Protein AF-A0A4D7JGB8-F1 (afdb_monomer)

pLDDT: mean 78.51, std 11.45, range [48.38, 92.56]

Foldseek 3Di:
DLVVVLVVLLVVPVPPDPVSVVLVVVLVVLVVVLVVLVVCCVVVVRDPVSVVVSVVSVVVSVVSSVVSVVVSVVVVVVVVVVD

Structure (mmCIF, N/CA/C/O backbone):
data_AF-A0A4D7JGB8-F1
#
_entry.id   AF-A0A4D7JGB8-F1
#
loop_
_atom_site.group_PDB
_atom_site.id
_atom_site.type_symbol
_atom_site.label_atom_id
_atom_site.label_alt_id
_atom_site.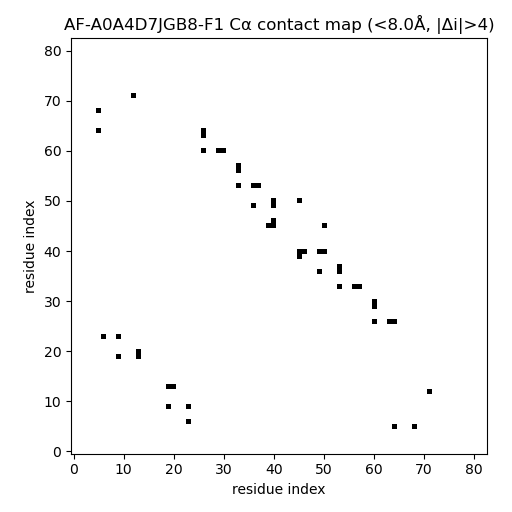label_comp_id
_atom_site.label_asym_id
_atom_site.label_entity_id
_atom_site.label_seq_id
_atom_site.pdbx_PDB_ins_code
_atom_site.Cartn_x
_atom_site.Cartn_y
_atom_site.Cartn_z
_atom_site.occupancy
_atom_site.B_iso_or_equiv
_atom_site.auth_seq_id
_atom_site.auth_comp_id
_atom_site.auth_asym_id
_atom_site.auth_atom_id
_atom_site.pdbx_PDB_model_num
ATOM 1 N N . MET A 1 1 ? 6.860 -0.773 7.770 1.00 62.69 1 MET A N 1
ATOM 2 C CA . MET A 1 1 ? 6.448 -0.126 9.040 1.00 62.69 1 MET A CA 1
ATOM 3 C C . MET A 1 1 ? 4.925 0.035 9.130 1.00 62.69 1 MET A C 1
ATOM 5 O O . MET A 1 1 ? 4.326 -0.608 9.981 1.00 62.69 1 MET A O 1
ATOM 9 N N . VAL A 1 2 ? 4.273 0.788 8.228 1.00 72.25 2 VAL A N 1
ATOM 10 C CA . VAL A 1 2 ? 2.806 1.028 8.258 1.00 72.25 2 VAL A CA 1
ATOM 11 C C . VAL A 1 2 ? 1.965 -0.239 8.056 1.00 72.25 2 VAL A C 1
ATOM 13 O O . VAL A 1 2 ? 1.014 -0.450 8.801 1.00 72.25 2 VAL A O 1
ATOM 16 N N . HIS A 1 3 ? 2.339 -1.133 7.133 1.00 75.06 3 HIS A N 1
ATOM 17 C CA . HIS A 1 3 ? 1.582 -2.374 6.899 1.00 75.06 3 HIS A CA 1
ATOM 18 C C . HIS A 1 3 ? 1.522 -3.278 8.139 1.00 75.06 3 HIS A C 1
ATOM 20 O O . HIS A 1 3 ? 0.460 -3.792 8.472 1.00 75.06 3 HIS A O 1
ATOM 26 N N . CYS A 1 4 ? 2.635 -3.405 8.871 1.00 76.00 4 CYS A N 1
ATOM 27 C CA . CYS A 1 4 ? 2.689 -4.171 10.117 1.00 76.00 4 CYS A CA 1
ATOM 28 C C . CYS A 1 4 ? 1.839 -3.522 11.217 1.00 76.00 4 CYS A C 1
ATOM 30 O O . CYS A 1 4 ? 1.165 -4.225 11.962 1.00 76.00 4 CYS A O 1
ATOM 32 N N . TYR A 1 5 ? 1.835 -2.188 11.301 1.00 78.56 5 TYR A N 1
ATOM 33 C CA . TYR A 1 5 ? 1.026 -1.451 12.272 1.00 78.56 5 TYR A CA 1
ATOM 34 C C . TYR A 1 5 ? -0.475 -1.590 11.992 1.00 78.56 5 TYR A C 1
ATOM 36 O O . TYR A 1 5 ? -1.238 -1.890 12.907 1.00 78.56 5 TYR A O 1
ATOM 44 N N . VAL A 1 6 ? -0.893 -1.453 10.727 1.00 71.56 6 VAL A N 1
ATOM 45 C CA . VAL A 1 6 ? -2.286 -1.669 10.305 1.00 71.56 6 VAL A CA 1
ATOM 46 C C . VAL A 1 6 ? -2.696 -3.117 10.551 1.00 71.56 6 VAL A C 1
ATOM 48 O O . VAL A 1 6 ? -3.755 -3.345 11.129 1.00 71.56 6 VAL A O 1
ATOM 51 N N . ALA A 1 7 ? -1.855 -4.091 10.192 1.00 73.88 7 ALA A N 1
ATOM 52 C CA . ALA A 1 7 ? -2.121 -5.500 10.468 1.00 73.88 7 ALA A CA 1
ATOM 53 C C . ALA A 1 7 ? -2.275 -5.755 11.974 1.00 73.88 7 ALA A C 1
ATOM 55 O O . ALA A 1 7 ? -3.229 -6.407 12.383 1.00 73.88 7 ALA A O 1
ATOM 56 N N . TRP A 1 8 ? -1.405 -5.186 12.812 1.00 79.25 8 TRP A N 1
ATOM 57 C CA . TRP A 1 8 ? -1.480 -5.324 14.267 1.00 79.25 8 TRP A CA 1
ATOM 58 C C . TRP A 1 8 ? -2.737 -4.675 14.863 1.00 79.25 8 TRP A C 1
ATOM 60 O O . TRP A 1 8 ? -3.442 -5.313 15.647 1.00 79.25 8 TRP A O 1
ATOM 70 N N . ILE A 1 9 ? -3.070 -3.447 14.449 1.00 71.69 9 ILE A N 1
ATOM 71 C CA . ILE A 1 9 ? -4.330 -2.781 14.811 1.00 71.69 9 ILE A CA 1
ATOM 72 C C . ILE A 1 9 ? -5.518 -3.651 14.404 1.00 71.69 9 ILE A C 1
ATOM 74 O O . ILE A 1 9 ? -6.448 -3.829 15.187 1.00 71.69 9 ILE A O 1
ATOM 78 N N . CYS A 1 10 ? -5.469 -4.251 13.216 1.00 65.25 10 CYS A N 1
ATOM 79 C CA . CYS A 1 10 ? -6.554 -5.082 12.731 1.00 65.25 10 CYS A CA 1
ATOM 80 C C . CYS A 1 10 ? -6.673 -6.402 13.499 1.00 65.25 10 CYS A C 1
ATOM 82 O O . CYS A 1 10 ? -7.776 -6.780 13.884 1.00 65.25 10 CYS A O 1
ATOM 84 N N . TYR A 1 11 ? -5.566 -7.073 13.803 1.00 69.62 11 TYR A N 1
ATOM 85 C CA . TYR A 1 11 ? -5.580 -8.262 14.657 1.00 69.62 11 TYR A CA 1
ATOM 86 C C . TYR A 1 11 ? -6.122 -7.954 16.058 1.00 69.62 11 TYR A C 1
ATOM 88 O O . TYR A 1 11 ? -6.851 -8.765 16.628 1.00 69.62 11 TYR A O 1
ATOM 96 N N . LYS A 1 12 ? -5.819 -6.769 16.600 1.00 70.06 12 LYS A N 1
ATOM 97 C CA . LYS A 1 12 ? -6.263 -6.356 17.936 1.00 70.06 12 LYS A CA 1
ATOM 98 C C . LYS A 1 12 ? -7.735 -5.926 17.981 1.00 70.06 12 LYS A C 1
ATOM 100 O O . LYS A 1 12 ? -8.424 -6.246 18.944 1.00 70.06 12 LYS A O 1
ATOM 105 N N . LEU A 1 13 ? -8.230 -5.230 16.954 1.00 64.44 13 LEU A N 1
ATOM 106 C CA . LEU A 1 13 ? -9.621 -4.749 16.866 1.00 64.44 13 LEU A CA 1
ATOM 107 C C . LEU A 1 13 ? -10.585 -5.723 16.166 1.00 64.44 13 LEU A C 1
ATOM 109 O O . LEU A 1 13 ? -11.803 -5.580 16.286 1.00 64.44 13 LEU A O 1
ATOM 113 N N . GLY A 1 14 ? -10.072 -6.746 15.478 1.00 58.22 14 GLY A N 1
ATOM 114 C CA . GLY A 1 14 ? -10.847 -7.750 14.742 1.00 58.22 14 GLY A CA 1
ATOM 115 C C . GLY A 1 14 ? -11.706 -8.680 15.605 1.00 58.22 14 GLY A C 1
ATOM 116 O O . GLY A 1 14 ? -12.373 -9.559 15.065 1.00 58.22 14 GLY A O 1
ATOM 117 N N . ARG A 1 15 ? -11.744 -8.498 16.930 1.00 56.72 15 ARG A N 1
ATOM 118 C CA . ARG A 1 15 ? -12.539 -9.338 17.838 1.00 56.72 15 ARG A CA 1
ATOM 119 C C . ARG A 1 15 ? -14.026 -8.953 17.929 1.00 56.72 15 ARG A C 1
ATOM 121 O O . ARG A 1 15 ? -14.786 -9.703 18.526 1.00 56.72 15 ARG A O 1
ATOM 128 N N . THR A 1 16 ? -14.456 -7.856 17.290 1.00 54.94 16 THR A N 1
ATOM 129 C CA . THR A 1 16 ? -15.804 -7.279 17.508 1.00 54.94 16 THR A CA 1
ATOM 130 C C . THR A 1 16 ? -16.713 -7.164 16.265 1.00 54.94 16 THR A C 1
ATOM 132 O O . THR A 1 16 ? -17.883 -6.829 16.413 1.00 54.94 16 THR A O 1
ATOM 135 N N . SER A 1 17 ? -16.289 -7.472 15.025 1.00 55.78 17 SER A N 1
ATOM 136 C CA . SER A 1 17 ? -17.247 -7.491 13.891 1.00 55.78 17 SER A CA 1
A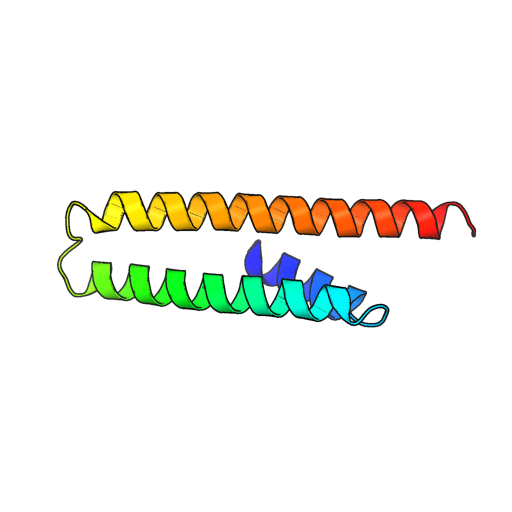TOM 137 C C . SER A 1 17 ? -16.744 -8.212 12.632 1.00 55.78 17 SER A C 1
ATOM 139 O O . SER A 1 17 ? -15.659 -7.916 12.133 1.00 55.78 17 SER A O 1
ATOM 141 N N . GLY A 1 18 ? -17.565 -9.093 12.046 1.00 62.84 18 GLY A N 1
ATOM 142 C CA . GLY A 1 18 ? -17.236 -9.840 10.819 1.00 62.84 18 GLY A CA 1
ATOM 143 C C . GLY A 1 18 ? -17.054 -8.978 9.560 1.00 62.84 18 GLY A C 1
ATOM 144 O O . GLY A 1 18 ? -16.407 -9.406 8.607 1.00 62.84 18 GLY A O 1
ATOM 145 N N . SER A 1 19 ? -17.558 -7.738 9.554 1.00 65.62 19 SER A N 1
ATOM 146 C CA . SER A 1 19 ? -17.358 -6.804 8.433 1.00 65.62 19 SER A CA 1
ATOM 147 C C . SER A 1 19 ? -15.912 -6.291 8.357 1.00 65.62 19 SER A C 1
ATOM 149 O O . SER A 1 19 ? -15.388 -6.038 7.278 1.00 65.62 19 SER A O 1
ATOM 151 N N . PHE A 1 20 ? -15.223 -6.208 9.499 1.00 67.19 20 PHE A N 1
ATOM 152 C CA . PHE A 1 20 ? -13.846 -5.721 9.577 1.00 67.19 20 PHE A CA 1
ATOM 153 C C . PHE A 1 20 ? -12.830 -6.716 8.992 1.00 67.19 20 PHE A C 1
ATOM 155 O O . PHE A 1 20 ? -11.888 -6.318 8.310 1.00 67.19 20 PHE A O 1
ATOM 162 N N . TRP A 1 21 ? -13.075 -8.016 9.175 1.00 69.88 21 TRP A N 1
ATOM 163 C CA . TRP A 1 21 ? -12.257 -9.077 8.583 1.00 69.88 21 TRP A CA 1
ATOM 164 C C . TRP A 1 21 ? -12.266 -9.044 7.053 1.00 69.88 21 TRP A C 1
ATOM 166 O O . TRP A 1 21 ? -11.222 -9.244 6.443 1.00 69.88 21 TRP A O 1
ATOM 176 N N . LYS A 1 22 ? -13.403 -8.705 6.428 1.00 77.06 22 LYS A N 1
ATOM 177 C CA . LYS A 1 22 ? -13.490 -8.554 4.965 1.00 77.06 22 LYS A CA 1
ATOM 178 C C . LYS A 1 22 ? -12.544 -7.467 4.449 1.00 77.06 22 LYS A C 1
ATOM 180 O O . LYS A 1 22 ? -11.801 -7.706 3.502 1.00 77.06 22 LYS A O 1
ATOM 185 N N . TRP A 1 23 ? -12.530 -6.301 5.096 1.00 73.19 23 TRP A N 1
ATOM 186 C CA . TRP A 1 23 ? -11.636 -5.198 4.728 1.00 73.19 23 TRP A CA 1
ATOM 187 C C . TRP A 1 23 ? -10.162 -5.544 4.945 1.00 73.19 23 TRP A C 1
ATOM 189 O O . TRP A 1 23 ? -9.331 -5.217 4.101 1.00 73.19 23 TRP A O 1
ATOM 199 N N . LEU A 1 24 ? -9.841 -6.269 6.020 1.00 75.38 24 LEU A N 1
ATOM 200 C CA . LEU A 1 24 ? -8.485 -6.760 6.270 1.00 75.38 24 LEU A CA 1
ATOM 201 C C . LEU A 1 24 ? -8.007 -7.719 5.170 1.00 75.38 24 LEU A C 1
ATOM 203 O O . LEU A 1 24 ? -6.894 -7.567 4.668 1.00 75.38 24 LEU A O 1
ATOM 207 N N . THR A 1 25 ? -8.845 -8.676 4.766 1.00 80.19 25 THR A N 1
ATOM 208 C CA . THR A 1 25 ? -8.514 -9.612 3.683 1.00 80.19 25 THR A CA 1
ATOM 209 C C . THR A 1 25 ? -8.289 -8.877 2.363 1.00 80.19 25 THR A C 1
ATOM 211 O O . THR A 1 25 ? -7.320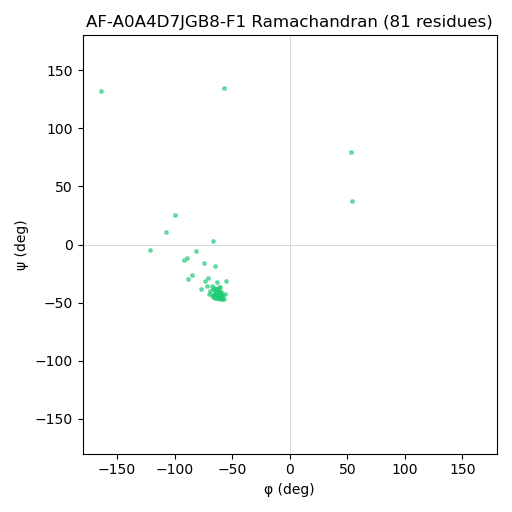 -9.174 1.670 1.00 80.19 25 THR A O 1
ATOM 214 N N . ILE A 1 26 ? -9.114 -7.874 2.043 1.00 82.12 26 ILE A N 1
ATOM 215 C CA . ILE A 1 26 ? -8.942 -7.046 0.837 1.00 82.12 26 ILE A CA 1
ATOM 216 C C . ILE A 1 26 ? -7.585 -6.329 0.854 1.00 82.12 26 ILE A C 1
ATOM 218 O O . ILE A 1 26 ? -6.857 -6.381 -0.135 1.00 82.12 26 ILE A O 1
ATOM 222 N N . VAL A 1 27 ? -7.202 -5.714 1.978 1.00 82.56 27 VAL A N 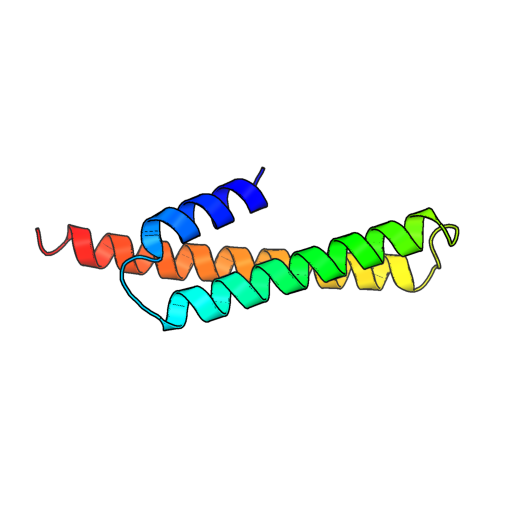1
ATOM 223 C CA . VAL A 1 27 ? -5.901 -5.033 2.103 1.00 82.56 27 VAL A CA 1
ATOM 224 C C . VAL A 1 27 ? -4.736 -6.011 1.936 1.00 82.56 27 VAL A C 1
ATOM 226 O O . VAL A 1 27 ? -3.777 -5.692 1.238 1.00 82.56 27 VAL A O 1
ATOM 229 N N . LEU A 1 28 ? -4.814 -7.206 2.528 1.00 83.94 28 LEU A N 1
ATOM 230 C CA . LEU A 1 28 ? -3.770 -8.228 2.391 1.00 83.94 28 LEU A CA 1
ATOM 231 C C . LEU A 1 28 ? -3.627 -8.734 0.951 1.00 83.94 28 LEU A C 1
ATOM 233 O O . LEU A 1 28 ? -2.505 -8.915 0.480 1.00 83.94 28 LEU A O 1
ATOM 237 N N . VAL A 1 29 ? -4.742 -8.917 0.239 1.00 87.31 29 VAL A N 1
ATOM 238 C CA . VAL A 1 29 ? -4.726 -9.307 -1.179 1.00 87.31 29 VAL A CA 1
ATOM 239 C C . VAL A 1 29 ? -4.083 -8.213 -2.034 1.00 87.31 29 VAL A C 1
ATOM 241 O O . VAL A 1 29 ? -3.220 -8.519 -2.854 1.00 87.31 29 VAL A O 1
ATOM 244 N N . ILE A 1 30 ? -4.435 -6.943 -1.810 1.00 85.25 30 ILE A N 1
ATOM 245 C CA . ILE A 1 30 ? -3.854 -5.804 -2.541 1.00 85.25 30 ILE A CA 1
ATOM 246 C C . ILE A 1 30 ? -2.341 -5.705 -2.297 1.00 85.25 30 ILE A C 1
ATOM 248 O O . ILE A 1 30 ? -1.590 -5.517 -3.250 1.00 85.25 30 ILE A O 1
ATOM 252 N N . ILE A 1 31 ? -1.881 -5.903 -1.056 1.00 87.81 31 ILE A N 1
ATOM 253 C CA . ILE A 1 31 ? -0.445 -5.959 -0.732 1.00 87.81 31 ILE A CA 1
ATOM 254 C C . ILE A 1 31 ? 0.244 -7.085 -1.516 1.00 87.81 31 ILE A C 1
ATOM 256 O O . ILE A 1 31 ? 1.325 -6.879 -2.062 1.00 87.81 31 ILE A O 1
ATOM 260 N N . GLY A 1 32 ? -0.380 -8.263 -1.607 1.00 88.88 32 GLY A N 1
ATOM 261 C CA . GLY A 1 32 ? 0.147 -9.375 -2.400 1.00 88.88 32 GLY A CA 1
ATOM 262 C C . GLY A 1 32 ? 0.306 -9.021 -3.882 1.00 88.88 32 GLY A C 1
ATOM 263 O O . GLY A 1 32 ? 1.353 -9.291 -4.468 1.00 88.88 32 GLY A O 1
ATOM 264 N N . VAL A 1 33 ? -0.697 -8.364 -4.473 1.00 88.31 33 VAL A N 1
ATOM 265 C CA . VAL A 1 33 ? -0.654 -7.901 -5.872 1.00 88.31 33 VAL A CA 1
ATOM 266 C C . VAL A 1 33 ? 0.449 -6.863 -6.087 1.00 88.31 33 VAL A C 1
ATOM 268 O O . VAL A 1 33 ? 1.185 -6.953 -7.065 1.00 88.31 33 VAL A O 1
ATOM 271 N N . GLU A 1 34 ? 0.612 -5.918 -5.163 1.00 90.12 34 GLU A N 1
ATOM 272 C CA . GLU A 1 34 ? 1.683 -4.916 -5.194 1.00 90.12 34 GLU A CA 1
ATOM 273 C C . GLU A 1 34 ? 3.077 -5.556 -5.161 1.00 90.12 34 GLU A C 1
ATOM 275 O O . GLU A 1 34 ? 3.944 -5.195 -5.955 1.00 90.12 34 GLU A O 1
ATOM 280 N N . ILE A 1 35 ? 3.281 -6.559 -4.301 1.00 90.62 35 ILE A N 1
ATOM 281 C CA . ILE A 1 35 ? 4.549 -7.299 -4.222 1.00 90.62 35 ILE A CA 1
ATOM 282 C C . ILE A 1 35 ? 4.826 -8.038 -5.536 1.00 90.62 35 ILE A C 1
ATOM 284 O O . ILE A 1 35 ? 5.954 -8.005 -6.026 1.00 90.62 35 ILE A O 1
ATOM 288 N N . ILE A 1 36 ? 3.809 -8.669 -6.133 1.00 91.06 36 ILE A N 1
ATOM 289 C CA . ILE A 1 36 ? 3.944 -9.354 -7.427 1.00 91.06 36 ILE A CA 1
ATOM 290 C C . ILE A 1 36 ? 4.260 -8.348 -8.538 1.00 91.06 36 ILE A C 1
ATOM 292 O O . ILE A 1 36 ? 5.162 -8.590 -9.334 1.00 91.06 36 ILE A O 1
ATOM 296 N N . SER A 1 37 ? 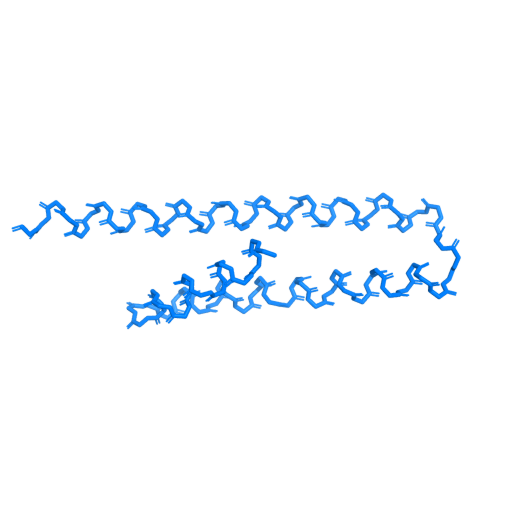3.572 -7.205 -8.573 1.00 89.00 37 SER A N 1
ATOM 297 C CA . SER A 1 37 ? 3.846 -6.120 -9.523 1.00 89.00 37 SER A CA 1
ATOM 298 C C . SER A 1 37 ? 5.284 -5.606 -9.388 1.00 89.00 37 SER A C 1
ATOM 300 O O . SER A 1 37 ? 6.010 -5.515 -10.380 1.00 89.00 37 SER A O 1
ATOM 302 N N . GLY A 1 38 ? 5.741 -5.355 -8.157 1.00 88.94 38 GLY A N 1
ATOM 303 C CA . GLY A 1 38 ? 7.122 -4.969 -7.866 1.00 88.94 38 GLY A CA 1
ATOM 304 C C . GLY A 1 38 ? 8.138 -6.026 -8.306 1.00 88.94 38 GLY A C 1
ATOM 305 O O . GLY A 1 38 ? 9.149 -5.693 -8.927 1.00 88.94 38 GLY A O 1
ATOM 306 N N . ALA A 1 39 ? 7.847 -7.306 -8.062 1.00 91.31 39 ALA A N 1
ATOM 307 C CA . ALA A 1 39 ? 8.685 -8.414 -8.507 1.00 91.31 39 ALA A CA 1
ATOM 308 C C . ALA A 1 39 ? 8.751 -8.509 -10.041 1.00 91.31 39 ALA A C 1
ATOM 310 O O . ALA A 1 39 ? 9.839 -8.654 -10.592 1.00 91.31 39 ALA A O 1
ATOM 311 N N . ILE A 1 40 ? 7.623 -8.363 -10.746 1.00 88.50 40 ILE A N 1
ATOM 312 C CA . ILE A 1 40 ? 7.589 -8.319 -12.216 1.00 88.50 40 ILE A CA 1
ATOM 313 C C . ILE A 1 40 ? 8.491 -7.193 -12.723 1.00 88.50 40 ILE A C 1
ATOM 315 O O . ILE A 1 40 ? 9.326 -7.421 -13.593 1.00 88.50 40 ILE A O 1
ATOM 319 N N . MET A 1 41 ? 8.398 -5.991 -12.154 1.00 91.69 41 MET A N 1
ATOM 320 C CA . MET A 1 41 ? 9.267 -4.888 -12.572 1.00 91.69 41 MET A CA 1
ATOM 321 C C . MET A 1 41 ? 10.753 -5.162 -12.314 1.00 91.69 41 MET A C 1
ATOM 323 O O . MET A 1 41 ? 11.582 -4.730 -13.115 1.00 91.69 41 MET A O 1
ATOM 327 N N . ALA A 1 42 ? 11.092 -5.904 -11.256 1.00 90.12 42 ALA A N 1
ATOM 328 C CA . ALA A 1 42 ? 12.468 -6.298 -10.966 1.00 90.12 42 ALA A CA 1
ATOM 329 C C . ALA A 1 42 ? 13.039 -7.280 -12.007 1.00 90.12 42 ALA A C 1
ATOM 331 O O . ALA A 1 42 ? 14.215 -7.180 -12.350 1.00 90.12 42 ALA A O 1
ATOM 332 N N . TYR A 1 43 ? 12.219 -8.193 -12.543 1.00 90.12 43 TYR A N 1
ATOM 333 C CA . TYR A 1 43 ? 12.659 -9.180 -13.541 1.00 90.12 43 TYR A CA 1
ATOM 334 C C . TYR A 1 43 ? 12.548 -8.690 -14.995 1.00 90.12 43 TYR A C 1
ATOM 336 O O . TYR A 1 43 ? 13.344 -9.100 -15.835 1.00 90.12 43 TYR A O 1
ATOM 344 N N . PHE A 1 44 ? 11.598 -7.804 -15.306 1.00 86.88 44 PHE A N 1
ATOM 345 C CA . PHE A 1 44 ? 11.306 -7.336 -16.672 1.00 86.88 44 PHE A CA 1
ATOM 346 C C . PHE A 1 44 ? 11.919 -5.963 -17.002 1.00 86.88 44 PHE A C 1
ATOM 348 O O . PHE A 1 44 ? 11.408 -5.248 -17.862 1.00 86.88 44 PHE A O 1
ATOM 355 N N . ALA A 1 45 ? 13.012 -5.590 -16.324 1.00 85.44 45 ALA A N 1
ATOM 356 C CA . ALA A 1 45 ? 13.751 -4.341 -16.546 1.00 85.44 45 ALA A CA 1
ATOM 357 C C . ALA A 1 45 ? 12.885 -3.067 -16.462 1.00 85.44 45 ALA A C 1
ATOM 359 O O . ALA A 1 45 ? 13.103 -2.119 -17.211 1.00 85.44 45 ALA A O 1
ATOM 360 N N . ILE A 1 46 ? 11.920 -3.044 -15.533 1.00 82.62 46 ILE A N 1
ATOM 361 C CA . ILE A 1 46 ? 11.024 -1.907 -15.263 1.00 82.62 46 ILE A CA 1
ATOM 362 C C . ILE A 1 46 ? 10.325 -1.418 -16.552 1.00 82.62 46 ILE A C 1
ATOM 364 O O . ILE A 1 46 ? 10.709 -0.405 -17.141 1.00 82.62 46 ILE A O 1
ATOM 368 N N . PRO A 1 47 ? 9.262 -2.109 -17.005 1.00 84.62 47 PRO A N 1
ATOM 369 C CA . PRO A 1 47 ? 8.496 -1.667 -18.166 1.00 84.62 47 PRO A CA 1
ATOM 370 C C . PRO A 1 47 ? 7.960 -0.241 -17.959 1.00 84.62 47 PRO A C 1
ATOM 372 O O . PRO A 1 47 ? 7.372 0.050 -16.915 1.00 84.62 47 PRO A O 1
ATOM 375 N N . ALA A 1 48 ? 8.091 0.630 -18.967 1.00 87.25 48 ALA A N 1
ATOM 376 C CA . ALA A 1 48 ? 7.747 2.056 -18.860 1.00 87.25 48 ALA A CA 1
ATOM 377 C C . ALA A 1 48 ? 6.297 2.326 -18.405 1.00 87.25 48 ALA A C 1
ATOM 379 O O . ALA A 1 48 ? 6.036 3.313 -17.725 1.00 87.25 48 ALA A O 1
ATOM 380 N N . LEU A 1 49 ? 5.356 1.439 -18.747 1.00 85.94 49 LEU A 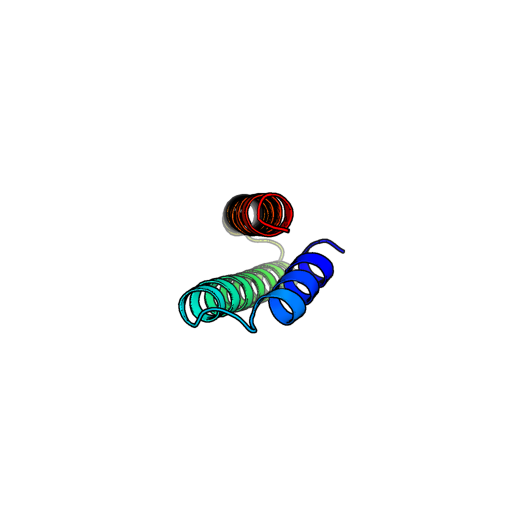N 1
ATOM 381 C CA . LEU A 1 49 ? 3.957 1.534 -18.313 1.00 85.94 49 LEU A CA 1
ATOM 382 C C . LEU A 1 49 ? 3.704 0.916 -16.934 1.00 85.94 49 LEU A C 1
ATOM 384 O O . LEU A 1 49 ? 2.784 1.345 -16.240 1.00 85.94 49 LEU A O 1
ATOM 388 N N . MET A 1 50 ? 4.510 -0.060 -16.508 1.00 86.44 50 MET A N 1
ATOM 389 C CA . MET A 1 50 ? 4.300 -0.699 -15.208 1.00 86.44 50 MET A CA 1
ATOM 390 C C . MET A 1 50 ? 4.702 0.192 -14.043 1.00 86.44 50 MET A C 1
ATOM 392 O O . MET A 1 50 ? 4.067 0.140 -12.992 1.00 86.44 50 MET A O 1
ATOM 396 N N . GLN A 1 51 ? 5.704 1.045 -14.230 1.00 88.81 51 GLN A N 1
ATOM 397 C CA . GLN A 1 51 ? 6.177 1.923 -13.169 1.00 88.81 51 GLN A CA 1
ATOM 398 C C . GLN A 1 51 ? 5.112 2.949 -12.715 1.00 88.81 51 GLN A C 1
ATOM 400 O O . GLN A 1 51 ? 4.867 3.037 -11.508 1.00 88.81 51 GLN A O 1
ATOM 405 N N . PRO A 1 52 ? 4.394 3.655 -13.614 1.00 91.00 52 PRO A N 1
ATOM 406 C CA . PRO A 1 52 ? 3.256 4.487 -13.223 1.00 91.00 52 PRO A CA 1
ATOM 407 C C . PRO A 1 52 ? 2.101 3.690 -12.607 1.00 91.00 52 PRO A C 1
ATOM 409 O O . PRO A 1 52 ? 1.531 4.123 -11.609 1.00 91.00 52 PRO A O 1
ATOM 412 N N . ILE A 1 53 ? 1.760 2.525 -13.171 1.00 89.44 53 ILE A N 1
ATOM 413 C CA . ILE A 1 53 ? 0.636 1.704 -12.690 1.00 89.44 53 ILE A CA 1
ATOM 414 C C . ILE A 1 53 ? 0.891 1.226 -11.259 1.00 89.44 53 ILE A C 1
ATOM 416 O O . ILE A 1 53 ? 0.020 1.377 -10.405 1.00 89.44 53 ILE A O 1
ATOM 420 N N . HIS A 1 54 ? 2.092 0.719 -10.977 1.00 90.50 54 HIS A N 1
ATOM 421 C CA . HIS A 1 54 ? 2.476 0.276 -9.640 1.00 90.50 54 HIS A CA 1
ATOM 422 C C . HIS A 1 54 ? 2.376 1.413 -8.620 1.00 90.50 54 HIS A C 1
ATOM 424 O O . HIS A 1 54 ? 1.770 1.254 -7.568 1.00 90.50 54 HIS A O 1
ATOM 430 N N . LEU A 1 55 ? 2.884 2.603 -8.952 1.00 91.75 55 LEU A N 1
ATOM 431 C CA . LEU A 1 55 ? 2.803 3.756 -8.052 1.00 91.75 55 LEU A CA 1
ATOM 432 C C . LEU A 1 55 ? 1.362 4.232 -7.818 1.00 91.75 55 LEU A C 1
ATOM 434 O O . LEU A 1 55 ? 1.022 4.605 -6.695 1.00 91.75 55 LEU A O 1
ATOM 438 N N . VAL A 1 56 ? 0.496 4.191 -8.834 1.00 92.56 56 VAL A N 1
ATOM 439 C CA . VAL A 1 56 ? -0.934 4.510 -8.675 1.00 92.56 56 VAL A CA 1
ATOM 440 C C . VAL A 1 56 ? -1.626 3.475 -7.784 1.00 92.56 56 VAL A C 1
ATOM 442 O O . VAL A 1 56 ? -2.374 3.852 -6.879 1.00 92.56 56 VAL A O 1
ATOM 445 N N . CYS A 1 57 ? -1.343 2.185 -7.975 1.00 87.44 57 CYS A N 1
ATOM 446 C CA . CYS A 1 57 ? -1.840 1.117 -7.108 1.00 87.44 57 CYS A CA 1
ATOM 447 C C . CYS A 1 57 ? -1.351 1.285 -5.661 1.00 87.44 57 CYS A C 1
ATOM 449 O O . CYS A 1 57 ? -2.159 1.208 -4.730 1.00 87.44 57 CYS A O 1
ATOM 451 N N . ALA A 1 58 ? -0.071 1.602 -5.466 1.00 89.50 58 ALA A N 1
ATOM 452 C CA . ALA A 1 58 ? 0.511 1.878 -4.158 1.00 89.50 58 ALA A CA 1
ATOM 453 C C . ALA A 1 58 ? -0.147 3.094 -3.478 1.00 89.50 58 ALA A C 1
ATOM 455 O O . ALA A 1 58 ? -0.494 3.034 -2.296 1.00 89.50 58 ALA A O 1
ATOM 456 N N . ALA A 1 59 ? -0.388 4.182 -4.216 1.00 91.88 59 ALA A N 1
ATOM 457 C CA . ALA A 1 59 ? -1.054 5.377 -3.694 1.00 91.88 59 ALA A CA 1
ATOM 458 C C . ALA A 1 59 ? -2.511 5.099 -3.284 1.00 91.88 59 ALA A C 1
ATOM 460 O O . ALA A 1 59 ? -2.940 5.499 -2.197 1.00 91.88 59 ALA A O 1
ATOM 461 N N . LEU A 1 60 ? -3.260 4.357 -4.109 1.00 89.00 60 LEU A N 1
ATOM 462 C CA . LEU A 1 60 ? -4.620 3.918 -3.782 1.00 89.00 60 LEU A CA 1
ATOM 463 C C . LEU A 1 60 ? -4.636 3.036 -2.528 1.00 89.00 60 LEU A C 1
ATOM 465 O O . LEU A 1 60 ? -5.472 3.234 -1.644 1.00 89.00 60 LEU A O 1
ATOM 469 N N . MET A 1 61 ? -3.684 2.108 -2.408 1.00 86.44 61 MET A N 1
ATOM 470 C CA . MET A 1 61 ? -3.542 1.256 -1.227 1.00 86.44 61 MET A CA 1
ATOM 471 C C . MET A 1 61 ? -3.325 2.084 0.047 1.00 86.44 61 MET A C 1
ATOM 473 O O . MET A 1 61 ? -3.969 1.818 1.065 1.00 86.44 61 MET A O 1
ATOM 477 N N . VAL A 1 62 ? -2.458 3.099 0.004 1.00 88.00 62 VAL A N 1
ATOM 478 C CA . VAL A 1 62 ? -2.233 4.000 1.146 1.00 88.00 62 VAL A CA 1
ATOM 479 C C . VAL A 1 62 ? -3.512 4.766 1.506 1.00 88.00 62 VAL A C 1
ATOM 481 O O . VAL A 1 62 ? -3.840 4.873 2.689 1.00 88.00 62 VAL A O 1
ATOM 484 N N . GLY A 1 63 ? -4.284 5.222 0.515 1.00 89.19 63 GLY A N 1
ATOM 485 C CA . GLY A 1 63 ? -5.582 5.870 0.741 1.00 89.19 63 GLY A CA 1
ATOM 486 C C . GLY A 1 63 ? -6.592 4.967 1.462 1.00 89.19 63 GLY A C 1
ATOM 487 O O . GLY A 1 63 ? -7.225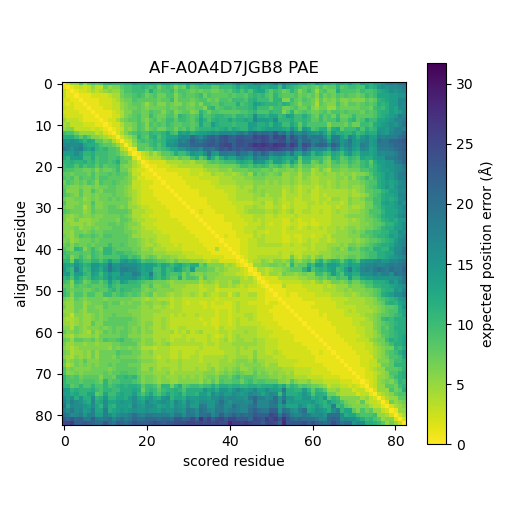 5.387 2.435 1.00 89.19 63 GLY A O 1
ATOM 488 N N . ILE A 1 64 ? -6.692 3.699 1.051 1.00 84.44 64 ILE A N 1
ATOM 489 C CA . ILE A 1 64 ? -7.562 2.704 1.703 1.00 84.44 64 ILE A CA 1
ATOM 490 C C . ILE A 1 64 ? -7.090 2.427 3.139 1.00 84.44 64 ILE A C 1
ATOM 492 O O . ILE A 1 64 ? -7.906 2.372 4.062 1.00 84.44 64 ILE A O 1
ATOM 496 N N . GLN A 1 65 ? -5.777 2.294 3.358 1.00 82.94 65 GLN A N 1
ATOM 497 C CA . GLN A 1 65 ? -5.211 2.084 4.696 1.00 82.94 65 GLN A CA 1
ATOM 498 C C . GLN A 1 65 ? -5.491 3.273 5.628 1.00 82.94 65 GLN A C 1
ATOM 500 O O . GLN A 1 65 ? -5.869 3.063 6.782 1.00 82.94 65 GLN A O 1
ATOM 505 N N . TYR A 1 66 ? -5.388 4.508 5.129 1.00 87.25 66 TYR A N 1
ATOM 506 C CA . TYR A 1 66 ? -5.746 5.711 5.883 1.00 87.25 66 TYR A CA 1
ATOM 507 C C . TYR A 1 66 ? -7.229 5.722 6.284 1.00 87.25 66 TYR A C 1
ATOM 509 O O . TYR A 1 66 ? -7.562 5.974 7.444 1.00 87.25 66 TYR A O 1
ATOM 517 N N . TRP A 1 67 ? -8.125 5.385 5.354 1.00 84.69 67 TRP A N 1
ATOM 518 C CA . TRP A 1 67 ? -9.562 5.324 5.624 1.00 84.69 67 TRP A CA 1
ATOM 519 C C . TRP A 1 67 ? -9.921 4.284 6.699 1.00 84.69 67 TRP A C 1
ATOM 521 O O . TRP A 1 67 ? -10.712 4.568 7.601 1.00 84.69 67 TRP A O 1
ATOM 531 N N . ILE A 1 68 ? -9.286 3.108 6.672 1.00 79.38 68 ILE A N 1
ATOM 532 C CA . ILE A 1 68 ? -9.488 2.062 7.687 1.00 79.38 68 ILE A CA 1
ATOM 533 C C . ILE A 1 68 ? -9.045 2.543 9.074 1.00 79.38 68 ILE A C 1
ATOM 535 O O . ILE A 1 68 ? -9.769 2.334 10.052 1.00 79.38 68 ILE A O 1
ATOM 539 N N . ILE A 1 69 ? -7.897 3.222 9.170 1.00 81.50 69 ILE A N 1
ATOM 540 C CA . ILE A 1 69 ? -7.417 3.800 10.435 1.00 81.50 69 ILE A CA 1
ATOM 541 C C . ILE A 1 69 ? -8.428 4.819 10.979 1.00 81.50 69 ILE A C 1
ATOM 543 O O . ILE A 1 69 ? -8.720 4.807 12.173 1.00 81.50 69 ILE A O 1
ATOM 547 N N . GLN A 1 70 ? -9.025 5.651 10.121 1.00 83.19 70 GLN A N 1
ATOM 548 C CA . GLN A 1 70 ? -10.054 6.612 10.539 1.00 83.19 70 GLN A CA 1
ATOM 549 C C . GLN A 1 70 ? -11.321 5.931 11.076 1.00 83.19 70 GLN A C 1
ATOM 551 O O . GLN A 1 70 ? -11.860 6.345 12.104 1.00 83.19 70 GLN A O 1
ATOM 556 N N . ILE A 1 7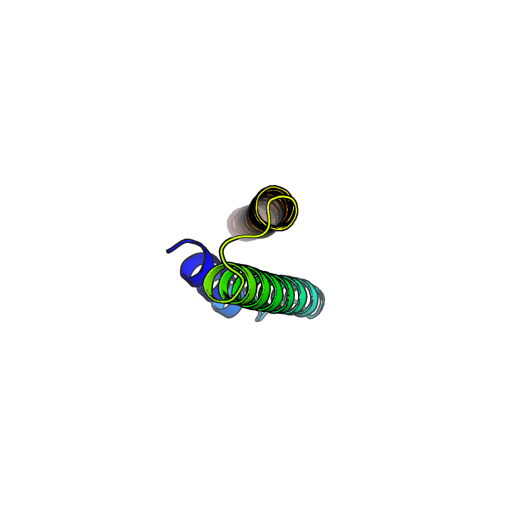1 ? -11.783 4.854 10.433 1.00 79.44 71 ILE A N 1
ATOM 557 C CA . ILE A 1 71 ? -12.925 4.061 10.923 1.00 79.44 71 ILE A CA 1
ATOM 558 C C . ILE A 1 71 ? -12.623 3.462 12.300 1.00 79.44 71 ILE A C 1
ATOM 560 O O . ILE A 1 71 ? -13.476 3.474 13.192 1.00 79.44 71 ILE A O 1
ATOM 564 N N . VAL A 1 72 ? -11.412 2.935 12.476 1.00 76.00 72 VAL A N 1
ATOM 565 C CA . VAL A 1 72 ? -10.946 2.375 13.749 1.00 76.00 72 VAL A CA 1
ATOM 566 C C . VAL A 1 72 ? -10.885 3.454 14.833 1.00 76.00 72 VAL A C 1
ATOM 568 O O . VAL A 1 72 ? -11.381 3.227 15.936 1.00 76.00 72 VAL A O 1
ATOM 571 N N . ASN A 1 73 ? -10.345 4.633 14.520 1.00 78.94 73 ASN A N 1
ATOM 572 C CA . ASN A 1 73 ? -10.237 5.745 15.466 1.00 78.94 73 ASN A CA 1
ATOM 573 C C . ASN A 1 73 ? -11.614 6.247 15.920 1.00 78.94 73 ASN A C 1
ATOM 575 O O . ASN A 1 73 ? -11.835 6.379 17.121 1.00 78.94 73 ASN A O 1
ATOM 579 N N . LYS A 1 74 ? -12.574 6.411 14.997 1.00 74.38 74 LYS A N 1
ATOM 580 C CA . LYS A 1 74 ? -13.959 6.782 15.345 1.00 74.38 74 LYS A CA 1
ATOM 581 C C . LYS A 1 74 ? -14.632 5.756 16.255 1.00 74.38 74 LYS A C 1
ATOM 583 O O . LYS A 1 74 ? -15.328 6.128 17.193 1.00 74.38 74 LYS A O 1
ATOM 588 N N . LYS A 1 75 ? -14.426 4.457 16.007 1.00 67.06 75 LYS A N 1
ATOM 589 C CA . LYS A 1 75 ? -14.951 3.401 16.891 1.00 67.06 75 LYS A CA 1
ATOM 590 C C . LYS A 1 75 ? -14.349 3.487 18.291 1.00 67.06 75 LYS A C 1
ATOM 592 O O . LYS A 1 75 ? -15.060 3.251 19.259 1.00 67.06 75 LYS A O 1
ATOM 597 N N . LYS A 1 76 ? -13.062 3.821 18.398 1.00 64.81 76 LYS A N 1
ATOM 598 C CA . LYS A 1 76 ? -12.372 3.957 19.682 1.00 64.81 76 LYS A CA 1
ATOM 599 C C . LYS A 1 76 ? -12.897 5.148 20.491 1.00 64.81 76 LYS A C 1
ATOM 601 O O . LYS A 1 76 ? -13.160 4.965 21.671 1.00 64.81 76 LYS A O 1
ATOM 606 N N . GLU A 1 77 ? -13.113 6.303 19.856 1.00 66.62 77 GLU A N 1
ATOM 607 C CA . GLU A 1 77 ? -13.702 7.486 20.510 1.00 66.62 77 GLU A CA 1
ATOM 608 C C . GLU A 1 77 ? -15.102 7.204 21.066 1.00 66.62 77 GLU A C 1
ATOM 610 O O . GLU A 1 77 ? -15.387 7.546 22.208 1.00 66.62 77 GLU A O 1
ATOM 615 N N . VAL A 1 78 ? -15.958 6.518 20.300 1.00 59.56 78 VAL A N 1
ATOM 616 C CA . VAL A 1 78 ? -17.310 6.153 20.761 1.00 59.56 78 VAL A CA 1
ATOM 617 C C . VAL A 1 78 ? -17.264 5.229 21.982 1.00 59.56 78 VAL A C 1
ATOM 619 O O . VAL A 1 78 ? -18.071 5.385 22.889 1.00 59.56 78 VAL A O 1
ATOM 622 N N . ILE A 1 79 ? -16.319 4.286 22.035 1.00 58.97 79 ILE A N 1
ATOM 623 C CA . ILE A 1 79 ? -16.185 3.365 23.176 1.00 58.97 79 ILE A CA 1
ATOM 624 C C . ILE A 1 79 ? -15.708 4.114 24.431 1.00 58.97 79 ILE A C 1
ATOM 626 O O . ILE A 1 79 ? -16.231 3.865 25.507 1.00 58.97 79 ILE A O 1
ATOM 630 N N . THR A 1 80 ? -14.778 5.066 24.302 1.00 62.47 80 THR A N 1
ATOM 631 C CA . THR A 1 80 ? -14.235 5.826 25.447 1.00 62.47 80 THR A CA 1
ATOM 632 C C . THR A 1 80 ? -15.174 6.886 26.027 1.00 62.47 80 THR A C 1
ATOM 634 O O . THR A 1 80 ? -14.910 7.379 27.113 1.00 62.47 80 THR A O 1
ATOM 637 N N . VAL A 1 81 ? -16.230 7.281 25.311 1.00 62.56 81 VAL A N 1
ATOM 638 C CA . VAL A 1 81 ? -17.21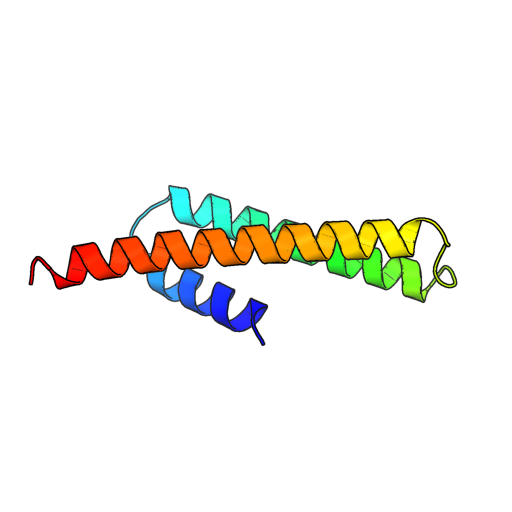5 8.281 25.783 1.00 62.56 81 VAL A CA 1
ATOM 639 C C . VAL A 1 81 ? -18.373 7.623 26.555 1.00 62.56 81 VAL A C 1
ATOM 641 O O . VAL A 1 81 ? -19.164 8.312 27.193 1.00 62.56 81 VAL A O 1
ATOM 644 N N . HIS A 1 82 ? -18.481 6.292 26.508 1.00 53.88 82 HIS A N 1
ATOM 645 C CA . HIS A 1 82 ? -19.514 5.508 27.195 1.00 53.88 82 HIS A CA 1
ATOM 646 C C . HIS A 1 82 ? -18.993 4.723 28.416 1.00 53.88 82 HIS A C 1
ATOM 648 O O . HIS A 1 82 ? -19.727 3.890 28.948 1.00 53.88 82 HIS A O 1
ATOM 654 N N . GLU A 1 83 ? -17.759 4.991 28.849 1.00 48.38 83 GLU A N 1
ATOM 655 C CA . GLU A 1 83 ? -17.163 4.538 30.119 1.00 48.38 83 GLU A CA 1
ATOM 656 C C . GLU A 1 83 ? -17.116 5.711 31.108 1.00 48.38 83 GLU A C 1
ATOM 658 O O . GLU A 1 83 ? -17.416 5.484 32.301 1.00 48.38 83 GLU A O 1
#

Mean predicted aligned error: 7.88 Å

Sequence (83 aa):
MVHCYVAWICYKLGRTSGSFWKWLTIVLVIIGVEIISGAIMAYFAIPALMQPIHLVCAALMVGIQYWIIQIVNKKKEVITVHE

Organism: NCBI:txid2715131

Solvent-accessible surface area (backbone atoms only — not comparable to full-atom values): 4785 Å² total; per-residue (Å²): 113,66,68,60,50,53,50,49,52,43,69,69,61,53,83,78,46,80,70,55,52,54,56,52,51,52,54,54,51,52,52,51,51,51,52,50,50,53,49,49,33,68,75,61,76,52,46,84,69,52,57,58,51,51,53,52,53,51,50,52,50,52,53,53,54,52,53,52,52,51,56,52,51,56,54,51,54,58,56,67,74,75,112

Radius of gyration: 15.98 Å; Cα contacts (8 Å, |Δi|>4): 25; chains: 1; bounding box: 33×18×49 Å

Secondary structure (DSSP, 8-state):
-HHHHHHHHHHHHTTS-HHHHHHHHHHHHHHHHHHHHHHHHHHTT--TTHHHHHHHHHHHHHHHHHHHHHHHHHHHHHHHT--